Protein AF-A0A9E3K9Q2-F1 (afdb_monomer_lite)

Sequence (59 aa):
MAGATIGNLPVAFADAEPFRHFGMTDRPALLLGMDVLRQFRLVRIDFPNREIRLSVKRE

Radius of gyration: 13.61 Å; chains: 1; bounding box: 27×20×35 Å

Foldseek 3Di:
DDDDDDPPDDDDDDPDPVCVVVVNPVDDDDDDDPVRLVQFPDWDADPVVRDIDTHHDDD

Structure (mmCIF, N/CA/C/O backbone):
data_AF-A0A9E3K9Q2-F1
#
_entry.id   AF-A0A9E3K9Q2-F1
#
loop_
_atom_site.group_PDB
_atom_site.id
_atom_site.type_symbol
_atom_site.label_atom_id
_atom_site.label_alt_id
_atom_site.label_comp_id
_atom_site.label_asym_id
_atom_site.label_entity_id
_atom_site.label_seq_id
_atom_site.pdbx_PDB_ins_code
_atom_site.Cartn_x
_atom_site.Cartn_y
_atom_site.Cartn_z
_atom_site.occupancy
_atom_site.B_iso_or_equiv
_atom_site.auth_seq_id
_atom_site.auth_comp_id
_atom_site.auth_asym_id
_atom_site.auth_atom_id
_atom_site.pdbx_PDB_model_num
ATOM 1 N N . MET A 1 1 ? 4.176 -8.191 17.186 1.00 44.59 1 MET A N 1
ATOM 2 C CA . MET A 1 1 ? 3.492 -8.253 15.879 1.00 44.59 1 MET A CA 1
ATOM 3 C C . MET A 1 1 ? 2.120 -7.628 16.039 1.00 44.59 1 MET A C 1
ATOM 5 O O . MET A 1 1 ? 1.313 -8.170 16.780 1.00 44.59 1 MET A O 1
ATOM 9 N N . ALA A 1 2 ? 1.888 -6.463 15.439 1.00 63.88 2 ALA A N 1
ATOM 10 C CA . ALA A 1 2 ? 0.550 -5.889 15.346 1.00 63.88 2 ALA A CA 1
ATOM 11 C C . ALA A 1 2 ? 0.022 -6.220 13.947 1.00 63.88 2 ALA A C 1
ATOM 13 O O . ALA A 1 2 ? 0.563 -5.729 12.961 1.00 63.88 2 ALA A O 1
ATOM 14 N N . GLY A 1 3 ? -0.957 -7.118 13.867 1.00 67.69 3 GLY A N 1
ATOM 15 C CA . GLY A 1 3 ? -1.694 -7.411 12.640 1.00 67.69 3 GLY A CA 1
ATOM 16 C C . GLY A 1 3 ? -3.037 -6.691 12.668 1.00 67.69 3 GLY A C 1
ATOM 17 O O . GLY A 1 3 ? -3.620 -6.518 13.738 1.00 67.69 3 GLY A O 1
ATOM 18 N N . ALA A 1 4 ? -3.519 -6.262 11.507 1.00 73.69 4 ALA A N 1
ATOM 19 C CA . ALA A 1 4 ? -4.880 -5.773 11.332 1.00 73.69 4 ALA A CA 1
ATOM 20 C C . ALA A 1 4 ? -5.579 -6.671 10.310 1.00 73.69 4 ALA A C 1
ATOM 22 O O . ALA A 1 4 ? -5.015 -6.946 9.251 1.00 73.69 4 ALA A O 1
ATOM 23 N N . THR A 1 5 ? -6.791 -7.117 10.629 1.00 79.56 5 THR A N 1
ATOM 24 C CA . THR A 1 5 ? -7.625 -7.903 9.715 1.00 79.56 5 THR A CA 1
ATOM 25 C C . THR A 1 5 ? -8.688 -6.989 9.125 1.00 79.56 5 THR A C 1
ATOM 27 O O . THR A 1 5 ? -9.410 -6.327 9.868 1.00 79.56 5 THR A O 1
ATOM 30 N N . ILE A 1 6 ? -8.789 -6.962 7.798 1.00 77.75 6 ILE A N 1
ATOM 31 C CA . ILE A 1 6 ? -9.862 -6.270 7.079 1.00 77.75 6 ILE A CA 1
ATOM 32 C C . ILE A 1 6 ? -10.770 -7.346 6.488 1.00 77.75 6 ILE A C 1
ATOM 34 O O . ILE A 1 6 ? -10.335 -8.133 5.650 1.00 77.75 6 ILE A O 1
ATOM 38 N N . GLY A 1 7 ? -12.016 -7.407 6.953 1.00 80.94 7 GLY A N 1
ATOM 39 C CA . GLY A 1 7 ? -13.022 -8.308 6.395 1.00 80.94 7 GLY A CA 1
ATOM 40 C C . GLY A 1 7 ? -13.595 -7.772 5.083 1.00 80.94 7 GLY A C 1
ATOM 41 O O . GLY A 1 7 ? -13.667 -6.561 4.887 1.00 80.94 7 GLY A O 1
ATOM 42 N N . ASN A 1 8 ? -14.037 -8.680 4.209 1.00 81.94 8 ASN A N 1
ATOM 43 C CA . ASN A 1 8 ? -14.786 -8.375 2.982 1.00 81.94 8 ASN A CA 1
ATOM 44 C C . ASN A 1 8 ? -14.108 -7.374 2.030 1.00 81.94 8 ASN A C 1
ATOM 46 O O . ASN A 1 8 ? -14.793 -6.610 1.355 1.00 81.94 8 ASN A O 1
ATOM 50 N N . LEU A 1 9 ? -12.775 -7.378 1.960 1.00 85.81 9 LEU A N 1
ATOM 51 C CA . LEU A 1 9 ? -12.039 -6.563 0.999 1.00 85.81 9 LEU A CA 1
ATOM 52 C C . LEU A 1 9 ? -12.126 -7.198 -0.404 1.00 85.81 9 LEU A C 1
ATOM 54 O O . LEU A 1 9 ? -11.619 -8.309 -0.574 1.00 85.81 9 LEU A O 1
ATOM 58 N N . PRO A 1 10 ? -12.716 -6.536 -1.418 1.00 85.19 10 PRO A N 1
ATOM 59 C CA . PRO A 1 10 ? -12.649 -7.019 -2.793 1.00 85.19 10 PRO A CA 1
ATOM 60 C C . PRO A 1 10 ? -11.197 -6.988 -3.282 1.00 85.19 10 PRO A C 1
ATOM 62 O O . PRO A 1 10 ? -10.532 -5.957 -3.196 1.00 85.19 10 PRO A O 1
ATOM 65 N N . VAL A 1 11 ? -10.702 -8.113 -3.799 1.00 88.75 11 VAL A N 1
ATOM 66 C CA . VAL A 1 11 ? -9.337 -8.231 -4.331 1.00 88.75 11 VAL A CA 1
ATOM 67 C C . VAL A 1 11 ? -9.404 -8.684 -5.782 1.00 88.75 11 VAL A C 1
ATOM 69 O O . VAL A 1 11 ? -10.092 -9.650 -6.106 1.00 88.75 11 VAL A O 1
ATOM 72 N N . ALA A 1 12 ? -8.663 -7.994 -6.644 1.00 90.69 12 ALA A N 1
ATOM 73 C CA . ALA A 1 12 ? -8.454 -8.378 -8.031 1.00 90.69 12 ALA A CA 1
ATOM 74 C C . ALA A 1 12 ? -6.957 -8.556 -8.300 1.00 90.69 12 ALA A C 1
ATOM 76 O O . ALA A 1 12 ? -6.130 -7.803 -7.785 1.00 90.69 12 ALA A O 1
ATOM 77 N N . PHE A 1 13 ? -6.628 -9.540 -9.133 1.00 91.50 13 PHE A N 1
ATOM 78 C CA . PHE A 1 13 ? -5.279 -9.767 -9.641 1.00 91.50 13 PHE A CA 1
ATOM 79 C C . PHE A 1 13 ? -5.245 -9.319 -11.096 1.00 91.50 13 PHE A C 1
ATOM 81 O O . PHE A 1 13 ? -6.051 -9.783 -11.901 1.00 91.50 13 PHE A O 1
ATOM 88 N N . ALA A 1 14 ? -4.356 -8.385 -11.417 1.00 90.50 14 ALA A N 1
ATOM 89 C CA . ALA A 1 14 ? -4.260 -7.825 -12.754 1.00 90.50 14 ALA A CA 1
ATOM 90 C C . ALA A 1 14 ? -2.859 -7.283 -13.030 1.00 90.50 14 ALA A C 1
ATOM 92 O O . ALA A 1 14 ? -2.219 -6.713 -12.142 1.00 90.50 14 ALA A O 1
ATOM 93 N N . ASP A 1 15 ? -2.458 -7.356 -14.298 1.00 89.50 15 ASP A N 1
ATOM 94 C CA . ASP A 1 15 ? -1.319 -6.616 -14.840 1.00 89.50 15 ASP A CA 1
ATOM 95 C C . ASP A 1 15 ? -1.717 -5.149 -15.037 1.00 89.50 15 ASP A C 1
ATOM 97 O O . ASP A 1 15 ? -1.977 -4.674 -16.143 1.00 89.50 15 ASP A O 1
ATOM 101 N N . ALA A 1 16 ? -1.857 -4.430 -13.926 1.00 92.06 16 ALA A N 1
ATOM 102 C CA . ALA A 1 16 ? -2.329 -3.056 -13.937 1.00 92.06 16 ALA A CA 1
ATOM 103 C C . ALA A 1 16 ? -1.226 -2.088 -14.402 1.00 92.06 16 ALA A C 1
ATOM 105 O O . ALA A 1 16 ? -0.089 -2.144 -13.927 1.00 92.06 16 ALA A O 1
ATOM 106 N N . GLU A 1 17 ? -1.587 -1.133 -15.266 1.00 94.44 17 GLU A N 1
ATOM 107 C CA . GLU A 1 17 ? -0.673 -0.099 -15.778 1.00 94.44 17 GLU A CA 1
ATOM 108 C C . GLU A 1 17 ? 0.112 0.649 -14.680 1.00 94.44 17 GLU A C 1
ATOM 110 O O . GLU A 1 17 ? 1.312 0.862 -14.861 1.00 94.44 17 GLU A O 1
ATOM 115 N N . PRO A 1 18 ? -0.464 0.982 -13.502 1.00 94.62 18 PRO A N 1
ATOM 116 C CA . PRO A 1 18 ? 0.303 1.604 -12.426 1.00 94.62 18 PRO A CA 1
ATOM 117 C C . PRO A 1 18 ? 1.528 0.791 -11.993 1.00 94.62 18 PRO A C 1
ATOM 119 O O . PRO A 1 18 ? 2.574 1.373 -11.716 1.00 94.62 18 PRO A O 1
ATOM 122 N N . PHE A 1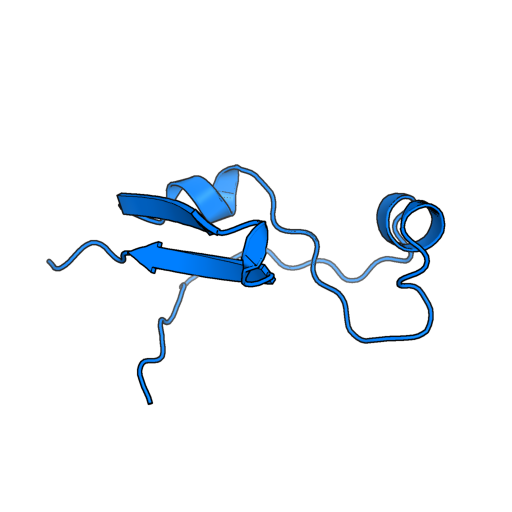 19 ? 1.450 -0.545 -11.969 1.00 95.56 19 PHE A N 1
ATOM 123 C CA . PHE A 1 19 ? 2.606 -1.367 -11.601 1.00 95.56 19 PHE A CA 1
ATOM 124 C C . PHE A 1 19 ? 3.734 -1.241 -12.624 1.00 95.56 19 PHE A C 1
ATOM 126 O O . PHE A 1 19 ? 4.894 -1.158 -12.229 1.00 95.56 19 PHE A O 1
ATOM 133 N N . ARG A 1 20 ? 3.409 -1.150 -13.919 1.00 95.12 20 ARG A N 1
ATOM 134 C CA . ARG A 1 20 ? 4.394 -0.888 -14.979 1.00 95.12 20 ARG A CA 1
ATOM 135 C C . ARG A 1 20 ? 5.007 0.498 -14.829 1.00 95.12 20 ARG A C 1
ATOM 137 O O . ARG A 1 20 ? 6.228 0.619 -14.812 1.00 95.12 20 ARG A O 1
ATOM 144 N N . HIS A 1 21 ? 4.169 1.519 -14.660 1.00 95.88 21 HIS A N 1
ATOM 145 C CA . HIS A 1 21 ? 4.608 2.907 -14.519 1.00 95.88 21 HIS A CA 1
ATOM 146 C C . HIS A 1 21 ? 5.585 3.101 -13.349 1.00 95.88 21 HIS A C 1
ATOM 148 O O . HIS A 1 21 ? 6.557 3.841 -13.467 1.00 95.88 21 HIS A O 1
ATOM 154 N N . PHE A 1 22 ? 5.363 2.399 -12.234 1.00 93.94 22 PHE A N 1
ATOM 155 C CA . PHE A 1 22 ? 6.222 2.468 -11.050 1.00 93.94 22 PHE A CA 1
ATOM 156 C C . PHE A 1 22 ? 7.332 1.404 -10.997 1.00 93.94 22 PHE A C 1
ATOM 158 O O . PHE A 1 22 ? 7.992 1.285 -9.963 1.00 93.94 22 PHE A O 1
ATOM 165 N N . GLY A 1 23 ? 7.543 0.622 -12.063 1.00 95.06 23 GLY A N 1
ATOM 166 C CA . GLY A 1 23 ? 8.579 -0.418 -12.100 1.00 95.06 23 GLY A CA 1
ATOM 167 C C . GLY A 1 23 ? 8.401 -1.481 -11.010 1.00 95.06 23 GLY A C 1
ATOM 168 O O . GLY A 1 23 ? 9.354 -1.841 -10.329 1.00 95.06 23 GLY A O 1
ATOM 169 N N . MET A 1 24 ? 7.162 -1.917 -10.775 1.00 95.94 24 MET A N 1
ATOM 170 C CA . MET A 1 24 ? 6.796 -2.900 -9.747 1.00 95.94 24 MET A CA 1
ATOM 171 C C . MET A 1 24 ? 6.336 -4.242 -10.330 1.00 95.94 24 MET A C 1
ATOM 173 O O . MET A 1 24 ? 5.699 -5.021 -9.631 1.00 95.94 24 MET A O 1
ATOM 177 N N . THR A 1 25 ? 6.603 -4.516 -11.606 1.00 93.56 25 THR A N 1
ATOM 178 C CA . THR A 1 25 ? 6.139 -5.738 -12.288 1.00 93.56 25 THR A CA 1
ATOM 179 C C . THR A 1 25 ? 6.924 -6.995 -11.915 1.00 93.56 25 THR A C 1
ATOM 181 O O . THR A 1 25 ? 6.476 -8.100 -12.186 1.00 93.56 25 THR A O 1
ATOM 184 N N . ASP A 1 26 ? 8.101 -6.839 -11.317 1.00 93.94 26 ASP A N 1
ATOM 185 C CA . ASP A 1 26 ? 9.047 -7.904 -10.967 1.00 93.94 26 ASP A CA 1
ATOM 186 C C . ASP A 1 26 ? 9.069 -8.224 -9.462 1.00 93.94 26 ASP A C 1
ATOM 188 O O . ASP A 1 26 ? 9.878 -9.028 -8.996 1.00 93.94 26 ASP A O 1
ATOM 192 N N . ARG A 1 27 ? 8.169 -7.610 -8.685 1.00 93.12 27 ARG A N 1
ATOM 193 C CA . ARG A 1 27 ? 8.069 -7.792 -7.236 1.00 93.12 27 ARG A CA 1
ATOM 194 C C . ARG A 1 27 ? 6.616 -7.777 -6.767 1.00 93.12 27 ARG A C 1
ATOM 196 O O . ARG A 1 27 ? 5.786 -7.115 -7.383 1.00 93.12 27 ARG A O 1
ATOM 203 N N . PRO A 1 28 ? 6.293 -8.427 -5.636 1.00 92.56 28 PRO A N 1
ATOM 204 C CA . PRO A 1 28 ? 4.968 -8.313 -5.044 1.00 92.56 28 PRO A CA 1
ATOM 205 C C . PRO A 1 28 ? 4.601 -6.844 -4.789 1.00 92.56 28 PRO A C 1
ATOM 207 O O . PRO A 1 28 ? 5.340 -6.107 -4.127 1.00 92.56 28 PRO A O 1
ATOM 210 N N . ALA A 1 29 ? 3.454 -6.425 -5.317 1.00 93.44 29 ALA A N 1
ATOM 211 C CA . ALA A 1 29 ? 2.928 -5.075 -5.185 1.00 93.44 29 ALA A CA 1
ATOM 212 C C . ALA A 1 29 ? 1.410 -5.115 -4.980 1.00 93.44 29 ALA A C 1
ATOM 214 O O . ALA A 1 29 ? 0.724 -6.014 -5.461 1.00 93.44 29 ALA A O 1
ATOM 215 N N . LEU A 1 30 ? 0.892 -4.128 -4.251 1.00 91.69 30 LEU A N 1
ATOM 216 C CA . LEU A 1 30 ? -0.531 -3.974 -3.975 1.00 91.69 30 LEU A CA 1
ATOM 217 C C . LEU A 1 30 ? -0.930 -2.533 -4.269 1.00 91.69 30 LEU A C 1
ATOM 219 O O . LEU A 1 30 ? -0.314 -1.598 -3.756 1.00 91.69 30 LEU A O 1
ATOM 223 N N . LEU A 1 31 ? -1.971 -2.361 -5.078 1.00 91.19 31 LEU A N 1
ATOM 224 C CA . LEU A 1 31 ? -2.586 -1.063 -5.313 1.00 91.19 31 LEU A CA 1
ATOM 225 C C . LEU A 1 31 ? -3.789 -0.922 -4.378 1.00 91.19 31 LEU A C 1
ATOM 227 O O . LEU A 1 31 ? -4.792 -1.611 -4.540 1.00 91.19 31 LEU A O 1
ATOM 231 N N . LEU A 1 32 ? -3.665 -0.048 -3.379 1.00 90.00 32 LEU A N 1
ATOM 232 C CA . LEU A 1 32 ? -4.729 0.226 -2.417 1.00 90.00 32 LEU A CA 1
ATOM 233 C C . LEU A 1 32 ? -5.517 1.463 -2.839 1.00 90.00 32 LEU A C 1
ATOM 235 O O . LEU A 1 32 ? -4.979 2.569 -2.890 1.00 90.00 32 LEU A O 1
ATOM 239 N N . GLY A 1 33 ? -6.800 1.259 -3.123 1.00 88.12 33 GLY A N 1
ATOM 240 C CA . GLY A 1 33 ? -7.741 2.332 -3.404 1.00 88.12 33 GLY A CA 1
ATOM 241 C C . GLY A 1 33 ? -8.162 3.103 -2.152 1.00 88.12 33 GLY A C 1
ATOM 242 O O . GLY A 1 33 ? -7.915 2.718 -1.004 1.00 88.12 33 GLY A O 1
ATOM 243 N N . MET A 1 34 ? -8.839 4.227 -2.382 1.00 89.75 34 MET A N 1
ATOM 244 C CA . MET A 1 34 ? -9.341 5.089 -1.309 1.00 89.75 34 MET A CA 1
ATOM 245 C C . MET A 1 34 ? -10.452 4.439 -0.477 1.00 89.75 34 MET A C 1
ATOM 247 O O . MET A 1 34 ? -10.634 4.803 0.682 1.00 89.75 34 MET A O 1
ATOM 251 N N . ASP A 1 35 ? -11.191 3.497 -1.052 1.00 86.56 35 ASP A N 1
ATOM 252 C CA . ASP A 1 35 ? -12.201 2.673 -0.387 1.00 86.56 35 ASP A CA 1
ATOM 253 C C . ASP A 1 35 ? -11.609 1.865 0.779 1.00 86.56 35 ASP A C 1
ATOM 255 O O . ASP A 1 35 ? -12.186 1.847 1.871 1.00 86.56 35 ASP A O 1
ATOM 259 N N . VAL A 1 36 ? -10.411 1.303 0.584 1.00 87.31 36 VAL A N 1
ATOM 260 C CA . VAL A 1 36 ? -9.655 0.585 1.620 1.00 87.31 36 VAL A CA 1
ATOM 261 C C . VAL A 1 36 ? -9.038 1.554 2.620 1.00 87.31 36 VAL A C 1
ATOM 263 O O . VAL A 1 36 ? -9.172 1.382 3.830 1.00 87.31 36 VAL A O 1
ATOM 266 N N . LEU A 1 37 ? -8.377 2.607 2.130 1.00 88.94 37 LEU A N 1
ATOM 267 C CA . LEU A 1 37 ? -7.670 3.562 2.990 1.00 88.94 37 LEU A CA 1
ATOM 268 C C . LEU A 1 37 ? -8.614 4.275 3.969 1.00 88.94 37 LEU A C 1
ATOM 270 O O . LEU A 1 37 ? -8.230 4.537 5.109 1.00 88.94 37 LEU A O 1
ATOM 274 N N . ARG A 1 38 ? -9.863 4.533 3.563 1.00 87.94 38 ARG A N 1
ATOM 275 C CA . ARG A 1 38 ? -10.904 5.142 4.409 1.00 87.94 38 ARG A CA 1
ATOM 276 C C . ARG A 1 38 ? -11.396 4.248 5.551 1.00 87.94 38 ARG A C 1
ATOM 278 O O . ARG A 1 38 ? -12.046 4.762 6.458 1.00 87.94 38 ARG A O 1
ATOM 285 N N . GLN A 1 39 ? -11.089 2.949 5.544 1.00 85.81 39 GLN A N 1
ATOM 286 C CA . GLN A 1 39 ? -11.402 2.064 6.674 1.00 85.81 39 GLN A CA 1
ATOM 287 C C . GLN A 1 39 ? -10.524 2.366 7.898 1.00 85.81 39 GLN A C 1
ATOM 289 O O . GLN A 1 39 ? -10.915 2.108 9.037 1.00 85.81 39 GLN A O 1
ATOM 294 N N . PHE A 1 40 ? -9.344 2.955 7.688 1.00 88.81 40 PHE A N 1
ATOM 295 C CA . PHE A 1 40 ? -8.459 3.366 8.771 1.00 88.81 40 PHE A CA 1
ATOM 296 C C . PHE A 1 40 ? -8.871 4.727 9.330 1.00 88.81 40 PHE A C 1
ATOM 298 O O . PHE A 1 40 ? -9.240 5.644 8.601 1.00 88.81 40 PHE A O 1
ATOM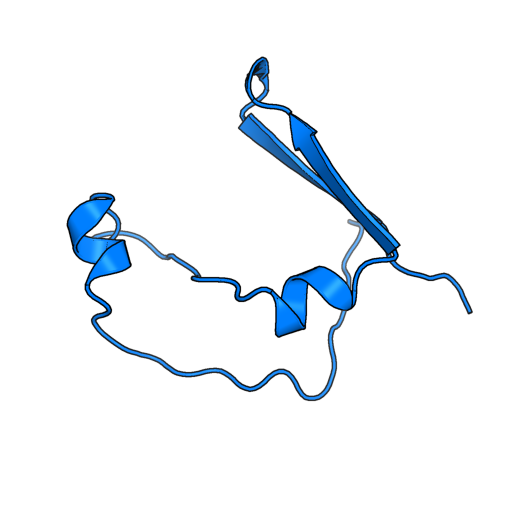 305 N N . ARG A 1 41 ? -8.745 4.894 10.650 1.00 90.62 41 ARG A N 1
ATOM 306 C CA . ARG A 1 41 ? -9.017 6.173 11.324 1.00 90.62 41 ARG A CA 1
ATOM 307 C C . A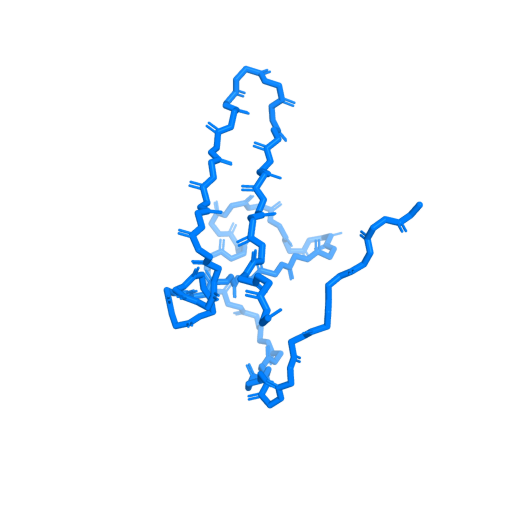RG A 1 41 ? -8.039 7.260 10.883 1.00 90.62 41 ARG A C 1
ATOM 309 O O . ARG A 1 41 ? -8.408 8.425 10.799 1.00 90.62 41 ARG A O 1
ATOM 316 N N . LEU A 1 42 ? -6.778 6.882 10.690 1.00 91.12 42 LEU A N 1
ATOM 317 C CA . LEU A 1 42 ? -5.707 7.792 10.308 1.00 91.12 42 LEU A CA 1
ATOM 318 C C . LEU A 1 42 ? -4.657 7.041 9.489 1.00 91.12 42 LEU A C 1
ATOM 320 O O . LEU A 1 42 ? -4.190 5.979 9.906 1.00 91.12 42 LEU A O 1
ATOM 324 N N . VAL A 1 43 ? -4.261 7.641 8.369 1.00 93.00 43 VAL A N 1
ATOM 325 C CA . VAL A 1 43 ? -3.150 7.207 7.519 1.00 93.00 43 VAL A CA 1
ATOM 326 C C . VAL A 1 43 ? -2.091 8.304 7.561 1.00 93.00 43 VAL A C 1
ATOM 328 O O . VAL A 1 43 ? -2.381 9.453 7.232 1.00 93.00 43 VAL A O 1
ATOM 331 N N . ARG A 1 44 ? -0.873 7.977 7.999 1.00 94.94 44 ARG A N 1
ATOM 332 C CA . ARG A 1 44 ? 0.274 8.900 8.000 1.00 94.94 44 ARG A CA 1
ATOM 333 C C . ARG A 1 44 ? 1.363 8.350 7.093 1.00 94.94 44 ARG A C 1
ATOM 335 O O . ARG A 1 44 ? 1.691 7.170 7.196 1.00 94.94 44 ARG A O 1
ATOM 342 N N . ILE A 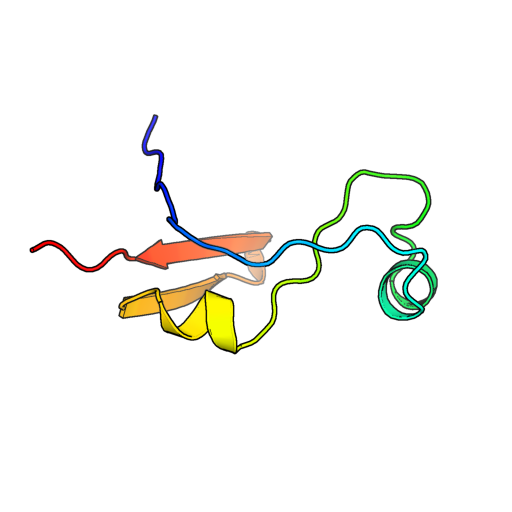1 45 ? 1.933 9.216 6.264 1.00 94.56 45 ILE A N 1
ATOM 343 C CA . ILE A 1 45 ? 3.063 8.894 5.393 1.00 94.56 45 ILE A CA 1
ATOM 344 C C . ILE A 1 45 ? 4.283 9.633 5.929 1.00 94.56 45 ILE A C 1
ATOM 346 O O . ILE A 1 45 ? 4.267 10.857 6.057 1.00 94.56 45 ILE A O 1
ATOM 350 N N . ASP A 1 46 ? 5.318 8.877 6.260 1.00 95.75 46 ASP A N 1
ATOM 351 C CA . ASP A 1 46 ? 6.626 9.389 6.641 1.00 95.75 46 ASP A CA 1
ATOM 352 C C . ASP A 1 46 ? 7.575 9.180 5.455 1.00 95.75 46 ASP A C 1
ATOM 354 O O . ASP A 1 46 ? 8.111 8.090 5.243 1.00 95.75 46 ASP A O 1
ATOM 358 N N . PHE A 1 47 ? 7.719 10.219 4.628 1.00 95.50 47 PHE A N 1
ATOM 359 C CA . PHE A 1 47 ? 8.552 10.162 3.425 1.00 95.50 47 PHE A CA 1
ATOM 360 C C . PHE A 1 47 ? 10.046 9.972 3.732 1.00 95.50 47 PHE A C 1
ATOM 362 O O . PHE A 1 47 ? 10.650 9.119 3.078 1.00 95.50 47 PHE A O 1
ATOM 369 N N . PRO A 1 48 ? 10.653 10.691 4.705 1.00 96.62 48 PRO A N 1
ATOM 370 C CA . PRO A 1 48 ? 12.052 10.472 5.074 1.00 96.62 48 PRO A CA 1
ATOM 371 C C . PRO A 1 48 ? 12.361 9.025 5.465 1.00 96.62 48 PRO A C 1
ATOM 373 O O . PRO A 1 48 ? 13.351 8.467 4.995 1.00 96.62 48 PRO A O 1
ATOM 376 N N . ASN A 1 49 ? 11.493 8.402 6.268 1.00 96.31 49 ASN A N 1
ATOM 377 C CA . ASN A 1 49 ? 11.708 7.036 6.750 1.00 96.31 49 ASN A CA 1
ATOM 378 C C . ASN A 1 49 ? 11.130 5.957 5.822 1.00 96.31 49 ASN A C 1
ATOM 380 O O . ASN A 1 49 ? 11.323 4.771 6.073 1.00 96.31 49 ASN A O 1
ATOM 384 N N . ARG A 1 50 ? 10.446 6.347 4.736 1.00 94.19 50 ARG A N 1
ATOM 385 C CA . ARG A 1 50 ? 9.737 5.440 3.814 1.00 94.19 50 ARG A CA 1
ATOM 386 C C . ARG A 1 50 ? 8.733 4.533 4.538 1.00 94.19 50 ARG A C 1
ATOM 388 O O . ARG A 1 50 ? 8.574 3.365 4.189 1.00 94.19 50 ARG A O 1
ATOM 395 N N . GLU A 1 51 ? 8.039 5.080 5.533 1.00 94.75 51 GLU A N 1
ATOM 396 C CA . GLU A 1 51 ? 7.075 4.345 6.352 1.00 94.75 51 GLU A CA 1
ATOM 397 C C . GLU A 1 51 ? 5.641 4.834 6.138 1.00 94.75 51 GLU A C 1
ATOM 399 O O . GLU A 1 51 ? 5.368 6.024 5.964 1.00 94.75 51 GLU A O 1
ATOM 404 N N . ILE A 1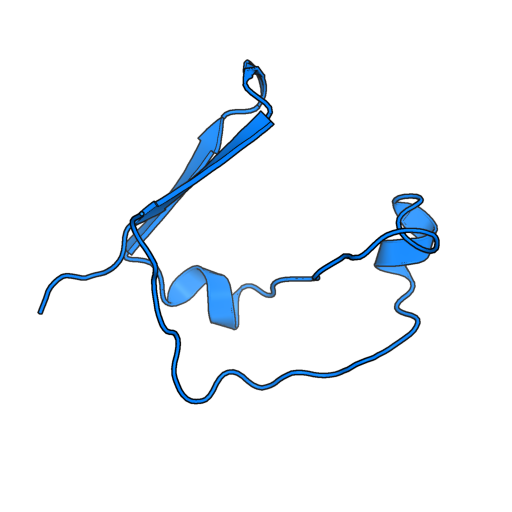 52 ? 4.696 3.900 6.243 1.00 91.81 52 ILE A N 1
ATOM 405 C CA . ILE A 1 52 ? 3.265 4.196 6.316 1.00 91.81 52 ILE A CA 1
ATOM 406 C C . ILE A 1 52 ? 2.754 3.709 7.667 1.00 91.81 52 ILE A C 1
ATOM 408 O O . ILE A 1 52 ? 2.949 2.552 8.038 1.00 91.81 52 ILE A O 1
ATOM 412 N N . ARG A 1 53 ? 2.067 4.586 8.404 1.00 92.06 53 ARG A N 1
ATOM 413 C CA . ARG A 1 53 ? 1.434 4.251 9.686 1.00 92.06 53 ARG A CA 1
ATOM 414 C C . ARG A 1 53 ? -0.077 4.290 9.540 1.00 92.06 53 ARG A C 1
ATOM 416 O O . ARG A 1 53 ? -0.652 5.330 9.215 1.00 92.06 53 ARG A O 1
ATOM 423 N N . LEU A 1 54 ? -0.705 3.154 9.822 1.00 90.44 54 LEU A N 1
ATOM 424 C CA . LEU A 1 54 ? -2.147 2.954 9.747 1.00 90.44 54 LEU A CA 1
ATOM 425 C C . LEU A 1 54 ? -2.709 2.805 11.161 1.00 90.44 54 LEU A C 1
ATOM 427 O O . LEU A 1 54 ? -2.239 1.981 11.941 1.00 90.44 54 LEU A O 1
ATOM 431 N N . SER A 1 55 ? -3.709 3.611 11.509 1.00 90.19 55 SER A N 1
ATOM 432 C CA . SER A 1 55 ? -4.420 3.495 12.786 1.00 90.19 55 SER A CA 1
ATOM 433 C C . SER A 1 55 ? -5.794 2.874 12.574 1.00 90.19 55 SER A C 1
ATOM 435 O O . SER A 1 55 ? -6.636 3.455 11.888 1.00 90.19 55 SER A O 1
ATOM 437 N N . VAL A 1 56 ? -6.042 1.725 13.199 1.00 86.06 56 VAL A N 1
ATOM 438 C CA . VAL A 1 56 ? -7.374 1.103 13.237 1.00 86.06 56 VAL A CA 1
ATOM 439 C C . VAL A 1 56 ? -8.284 1.840 14.225 1.00 86.06 56 VAL A C 1
ATOM 441 O O . VAL A 1 56 ? -7.811 2.414 15.212 1.00 86.06 56 VAL A O 1
ATOM 444 N N . LYS A 1 57 ? -9.597 1.846 13.970 1.00 73.81 57 LYS A N 1
ATOM 445 C CA . LYS A 1 57 ? -10.572 2.204 15.008 1.00 73.81 57 LYS A CA 1
ATOM 446 C C . LYS A 1 57 ? -10.543 1.090 16.064 1.00 73.81 57 LYS A C 1
ATOM 448 O O . LYS A 1 57 ? -10.577 -0.080 15.701 1.00 73.81 57 LYS A O 1
ATOM 453 N N . ARG A 1 58 ? -10.417 1.443 17.346 1.00 66.69 58 ARG A N 1
ATOM 454 C CA . ARG A 1 58 ? -10.809 0.527 18.425 1.00 66.69 58 ARG A CA 1
ATOM 455 C C . ARG A 1 58 ? -12.314 0.677 18.578 1.00 66.69 58 ARG A C 1
ATOM 457 O O . ARG A 1 58 ? -12.780 1.816 18.633 1.00 66.6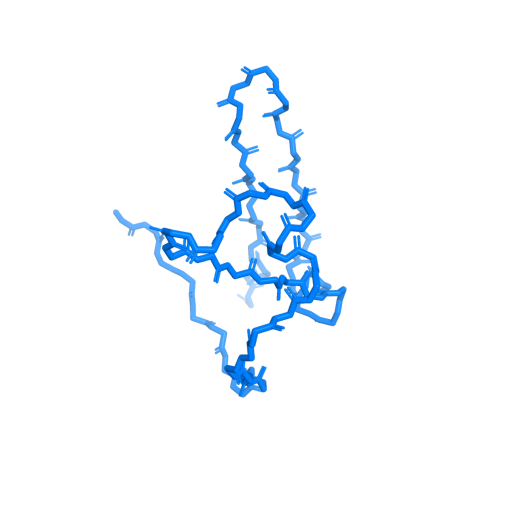9 58 ARG A O 1
ATOM 464 N N . GLU A 1 59 ? -13.015 -0.445 18.561 1.00 61.00 59 GLU A N 1
ATOM 465 C CA . GLU A 1 59 ? -14.379 -0.526 19.085 1.00 61.00 59 GLU A CA 1
ATOM 466 C C . GLU A 1 59 ? -14.350 -0.406 20.612 1.00 61.00 59 GLU A C 1
ATOM 468 O O . GLU A 1 59 ? -13.346 -0.867 21.214 1.00 61.00 59 GLU A O 1
#

Secondary structure (DSSP, 8-state):
------TT--------HHHHHTT-TTS------HHHHTTSSEEEEETTTTEEEEEPPP-

pLDDT: mean 87.74, std 9.99, range [44.59, 96.62]